Protein AF-A0AAV1XUM9-F1 (afdb_monomer)

Nearest PDB structures (foldseek):
  3b74-assembly1_A  TM=9.096E-01  e=2.725E-04  Saccharomyces cerevisiae
  4j7q-assembly3_A  TM=6.726E-01  e=1.205E-03  Saccharomyces cerevisiae S288C
  7zgc-assembly1_A  TM=6.159E-01  e=3.105E-03  Saccharomyces cerevisiae S288C
  3w67-assembly1_B  TM=7.337E-01  e=9.156E-03  Mus musculus
  1oiz-assembly2_B  TM=6.280E-01  e=2.523E-02  Homo sapiens

Radius of gyration: 22.57 Å; Cα contacts (8 Å, |Δi|>4): 58; chains: 1; bounding box: 54×34×54 Å

Solvent-accessible surface area (backbone atoms only — not comparable to full-atom values): 6203 Å² total; per-residue (Å²): 123,67,68,68,54,55,50,53,49,52,50,51,54,50,55,55,64,65,68,68,49,74,63,75,84,56,74,74,81,75,76,69,43,81,44,66,79,72,50,76,68,50,59,58,54,44,62,70,49,51,81,78,52,55,71,79,56,55,74,29,56,43,79,41,54,78,91,48,38,46,64,61,45,54,75,78,39,60,55,83,76,28,43,46,96,58,72,26,79,29,75,85,74,77,87,79,81,129

Sequence (98 aa):
MEDKEKDKEKERKKKQREKCREEDYYPKRLGKLLVVHAPYMFMKVWKLIYPVLDDKTKKKIIFIENKKLKSTMMEDIDENQLPEIYGGPLPLVPILHI

Organism: Lupinus luteus (NCBI:txid3873)

Structure (mmCIF, N/CA/C/O backbone):
data_AF-A0AAV1XUM9-F1
#
_entry.id   AF-A0AAV1XUM9-F1
#
loop_
_atom_site.group_PDB
_atom_site.id
_atom_site.type_symbol
_atom_site.label_atom_id
_atom_site.label_alt_id
_atom_site.label_comp_id
_atom_site.label_asym_id
_atom_site.label_entity_id
_atom_site.label_seq_id
_atom_site.pdbx_PDB_ins_code
_atom_site.Cartn_x
_atom_site.Cartn_y
_atom_site.Cartn_z
_atom_site.occupancy
_atom_site.B_iso_or_equiv
_atom_site.auth_seq_id
_atom_site.auth_comp_id
_atom_site.auth_asym_id
_atom_site.auth_atom_id
_atom_site.pdbx_PDB_model_num
ATOM 1 N N . MET A 1 1 ? 35.292 -25.044 -39.982 1.00 52.81 1 MET A N 1
ATOM 2 C CA . MET A 1 1 ? 33.975 -24.509 -40.415 1.00 52.81 1 MET A CA 1
ATOM 3 C C . MET A 1 1 ? 32.896 -24.777 -39.358 1.00 52.81 1 MET A C 1
ATOM 5 O O . MET A 1 1 ? 31.982 -23.974 -39.240 1.00 52.81 1 MET A O 1
ATOM 9 N N . GLU A 1 2 ? 33.072 -25.813 -38.529 1.00 58.56 2 GLU A N 1
ATOM 10 C CA . GLU A 1 2 ? 32.176 -26.223 -37.431 1.00 58.56 2 GLU A CA 1
ATOM 11 C C . GLU A 1 2 ? 32.148 -25.268 -36.217 1.00 58.56 2 GLU A C 1
ATOM 13 O O . GLU A 1 2 ? 31.134 -25.168 -35.528 1.00 58.56 2 GLU A O 1
ATOM 18 N N . ASP A 1 3 ? 33.213 -24.497 -35.974 1.00 57.06 3 ASP A N 1
ATOM 19 C CA . ASP A 1 3 ? 33.281 -23.606 -34.801 1.00 57.06 3 ASP A CA 1
ATOM 20 C C . ASP A 1 3 ? 32.320 -22.410 -34.883 1.00 57.06 3 ASP A C 1
ATOM 22 O O . ASP A 1 3 ? 31.766 -21.976 -33.874 1.00 57.06 3 ASP A O 1
ATOM 26 N N . LYS A 1 4 ? 32.035 -21.918 -36.098 1.00 59.00 4 LYS A N 1
ATOM 27 C CA . LYS A 1 4 ? 31.096 -20.799 -36.310 1.00 59.00 4 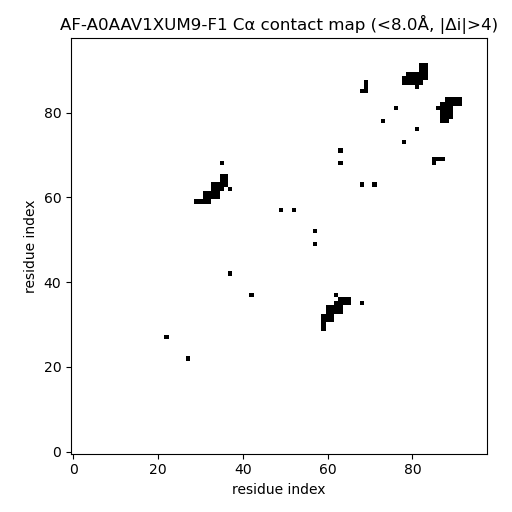LYS A CA 1
ATOM 28 C C . LYS A 1 4 ? 29.635 -21.194 -36.074 1.00 59.00 4 LYS A C 1
ATOM 30 O O . LYS A 1 4 ? 28.796 -20.328 -35.827 1.00 59.00 4 LYS A O 1
ATOM 35 N N . GLU A 1 5 ? 29.322 -22.481 -36.169 1.00 69.38 5 GLU A N 1
ATOM 36 C CA . GLU A 1 5 ? 27.963 -22.995 -36.005 1.00 69.38 5 GLU A CA 1
ATOM 37 C C . GLU A 1 5 ? 27.624 -23.215 -34.524 1.00 69.38 5 GLU A C 1
ATOM 39 O O . GLU A 1 5 ? 26.543 -22.829 -34.072 1.00 69.38 5 GLU A O 1
ATOM 44 N N . LYS A 1 6 ? 28.598 -23.686 -33.729 1.00 60.81 6 LYS A N 1
ATOM 45 C CA . LYS A 1 6 ? 28.458 -23.824 -32.268 1.00 60.81 6 LYS A CA 1
ATOM 46 C C . LYS A 1 6 ? 28.286 -22.485 -31.547 1.00 60.81 6 LYS A C 1
ATOM 48 O O . LYS A 1 6 ? 27.515 -22.417 -30.586 1.00 60.81 6 LYS A O 1
ATOM 53 N N . ASP A 1 7 ? 28.941 -21.423 -32.015 1.00 65.81 7 ASP A N 1
ATOM 54 C CA . ASP A 1 7 ? 28.772 -20.081 -31.441 1.00 65.81 7 ASP A CA 1
ATOM 55 C C . ASP A 1 7 ? 27.391 -19.489 -31.741 1.00 65.81 7 ASP A C 1
ATOM 57 O O . ASP A 1 7 ? 26.739 -18.963 -30.835 1.00 65.81 7 ASP A O 1
ATOM 61 N N . LYS A 1 8 ? 26.869 -19.678 -32.961 1.00 69.06 8 LYS A N 1
ATOM 62 C CA . LYS A 1 8 ? 25.493 -19.278 -33.300 1.00 69.06 8 LYS A CA 1
ATOM 63 C C . LYS A 1 8 ? 24.449 -20.031 -32.480 1.00 69.06 8 LYS A C 1
ATOM 65 O O . LYS A 1 8 ? 23.418 -19.457 -32.124 1.00 69.06 8 LYS A O 1
ATOM 70 N N . GLU A 1 9 ? 24.686 -21.302 -32.162 1.00 73.88 9 GLU A N 1
ATOM 71 C CA . GLU A 1 9 ? 23.765 -22.081 -31.334 1.00 73.88 9 GLU A CA 1
ATOM 72 C C . GLU A 1 9 ? 23.833 -21.697 -29.847 1.00 73.88 9 GLU A C 1
ATOM 74 O O . GLU A 1 9 ? 22.791 -21.599 -29.191 1.00 73.88 9 GLU A O 1
ATOM 79 N N . LYS A 1 10 ? 25.025 -21.396 -29.312 1.00 64.62 10 LYS A N 1
ATOM 80 C CA . LYS A 1 10 ? 25.176 -20.821 -27.963 1.00 64.62 10 LYS A CA 1
ATOM 81 C C . LYS A 1 10 ? 24.486 -19.465 -27.847 1.00 64.62 10 LYS A C 1
ATOM 83 O O . LYS A 1 10 ? 23.806 -19.215 -26.850 1.00 64.62 10 LYS A O 1
ATOM 88 N N . GLU A 1 11 ? 24.608 -18.621 -28.866 1.00 65.44 11 GLU A N 1
ATOM 89 C CA . GLU A 1 11 ? 23.952 -17.316 -28.909 1.00 65.44 11 GLU A CA 1
ATOM 90 C C . GLU A 1 11 ? 22.426 -17.464 -28.992 1.00 65.44 11 GLU A C 1
ATOM 92 O O . GLU A 1 11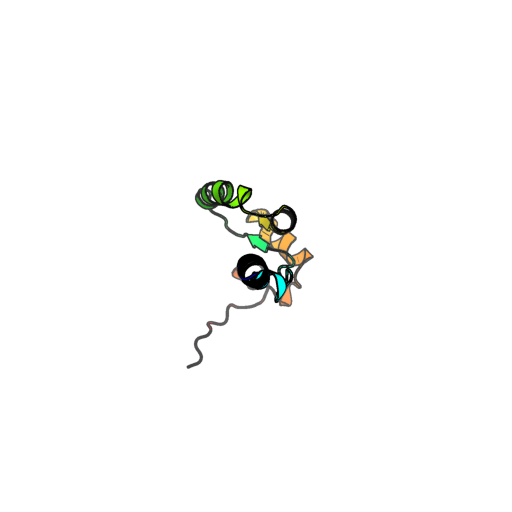 ? 21.705 -16.828 -28.225 1.00 65.44 11 GLU A O 1
ATOM 97 N N . ARG A 1 12 ? 21.917 -18.393 -29.815 1.00 64.50 12 ARG A N 1
ATOM 98 C CA . ARG A 1 12 ? 20.485 -18.738 -29.871 1.00 64.50 12 ARG A CA 1
ATOM 99 C C . ARG A 1 12 ? 19.957 -19.266 -28.537 1.00 64.50 12 ARG A C 1
ATOM 101 O O . ARG A 1 12 ? 18.904 -18.816 -28.096 1.00 64.50 12 ARG A O 1
ATOM 108 N N . LYS A 1 13 ? 20.692 -20.149 -27.853 1.00 64.19 13 LYS A N 1
ATOM 109 C CA . LYS A 1 13 ? 20.313 -20.675 -26.527 1.00 64.19 13 LYS A CA 1
ATOM 110 C C . LYS A 1 13 ? 20.353 -19.601 -25.436 1.00 64.19 13 LYS A C 1
ATOM 112 O O . LYS A 1 13 ? 19.489 -19.611 -24.562 1.00 64.19 13 LYS A O 1
ATOM 117 N N . LYS A 1 14 ? 21.291 -18.649 -25.495 1.00 62.78 14 LYS A N 1
ATOM 118 C CA . LYS A 1 14 ? 21.337 -17.493 -24.582 1.00 62.78 14 LYS A CA 1
ATOM 119 C C . LYS A 1 14 ? 20.161 -16.540 -24.828 1.00 62.78 14 LYS A C 1
ATOM 121 O O . LYS A 1 14 ? 19.468 -16.181 -23.883 1.00 62.78 14 LYS A O 1
ATOM 126 N N . LYS A 1 15 ? 19.862 -16.246 -26.097 1.00 58.91 15 LYS A N 1
ATOM 127 C CA . LYS A 1 15 ? 18.743 -15.387 -26.519 1.00 58.91 15 LYS A CA 1
ATOM 128 C C . LYS A 1 15 ? 17.376 -16.004 -26.197 1.00 58.91 15 LYS A C 1
ATOM 130 O O . LYS A 1 15 ? 16.453 -15.287 -25.836 1.00 58.91 15 LYS A O 1
ATOM 135 N N . GLN A 1 16 ? 17.248 -17.333 -26.267 1.00 59.19 16 GLN A N 1
ATOM 136 C CA . GLN A 1 16 ? 16.037 -18.060 -25.865 1.00 59.19 16 GLN A CA 1
ATOM 137 C C . GLN A 1 16 ? 15.851 -18.077 -24.336 1.00 59.19 16 GLN A C 1
ATOM 139 O O . GLN A 1 16 ? 14.725 -17.970 -23.862 1.00 59.19 16 GLN A O 1
ATOM 144 N N . ARG A 1 17 ? 16.945 -18.176 -23.564 1.00 53.91 17 ARG A N 1
ATOM 145 C CA . ARG A 1 17 ? 16.923 -18.127 -22.088 1.00 53.91 17 ARG A CA 1
ATOM 146 C C . ARG A 1 17 ? 16.649 -16.726 -21.538 1.00 53.91 17 ARG A C 1
ATOM 148 O O . ARG A 1 17 ? 16.050 -16.608 -20.479 1.00 53.91 17 ARG A O 1
ATOM 155 N N . GLU A 1 18 ? 17.038 -15.678 -22.262 1.00 54.75 18 GLU A N 1
ATOM 156 C CA . GLU A 1 18 ? 16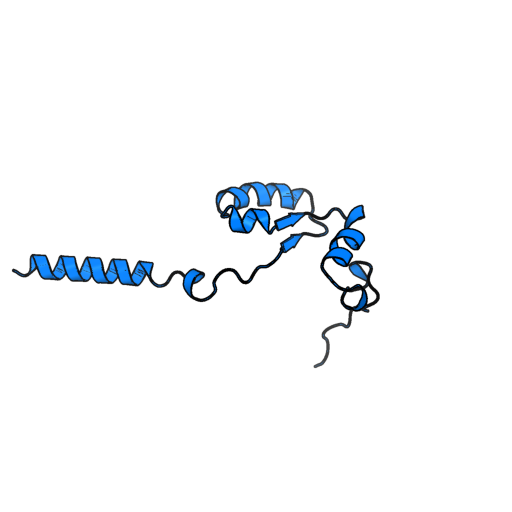.665 -14.293 -21.939 1.00 54.75 18 GLU A CA 1
ATOM 157 C C . GLU A 1 18 ? 15.199 -13.975 -22.285 1.00 54.75 18 GLU A C 1
ATOM 159 O O . GLU A 1 18 ? 14.597 -13.136 -21.623 1.00 54.75 18 GLU A O 1
ATOM 164 N N . LYS A 1 19 ? 14.606 -14.668 -23.269 1.00 52.91 19 LYS A N 1
ATOM 165 C CA . LYS A 1 19 ? 13.262 -14.388 -23.810 1.00 52.91 19 LYS A CA 1
ATOM 166 C C . LYS A 1 19 ? 12.086 -14.919 -22.969 1.00 52.91 19 LYS A C 1
ATOM 168 O O . LYS A 1 19 ? 10.950 -14.540 -23.226 1.00 52.91 19 LYS A O 1
ATOM 173 N N . CYS A 1 20 ? 12.329 -15.763 -21.967 1.00 46.38 20 CYS A N 1
ATOM 174 C CA . CYS A 1 20 ? 11.287 -16.246 -21.050 1.00 46.38 20 CYS A CA 1
ATOM 175 C C . CYS A 1 20 ? 11.512 -15.720 -19.628 1.00 46.38 20 CYS A C 1
ATOM 177 O O . CYS A 1 20 ? 11.573 -16.495 -18.677 1.00 46.38 20 CYS A O 1
ATOM 179 N N . ARG A 1 21 ? 11.662 -14.402 -19.466 1.00 52.28 21 ARG A N 1
ATOM 180 C CA . ARG A 1 21 ? 11.369 -13.783 -18.171 1.00 52.28 21 ARG A CA 1
ATOM 181 C C . ARG A 1 21 ? 9.859 -13.597 -18.123 1.00 52.28 21 ARG A C 1
ATOM 183 O O . ARG A 1 21 ? 9.295 -12.907 -18.962 1.00 52.28 21 ARG A O 1
ATOM 190 N N . GLU A 1 22 ? 9.209 -14.247 -17.167 1.00 51.94 22 GLU A N 1
ATOM 191 C CA . GLU A 1 22 ? 7.756 -14.190 -16.929 1.00 51.94 22 GLU A CA 1
ATOM 192 C C . GLU A 1 22 ? 7.206 -12.744 -16.871 1.00 51.94 22 GLU A C 1
ATOM 194 O O . GLU A 1 22 ? 6.035 -12.505 -17.163 1.00 51.94 22 GLU A O 1
ATOM 199 N N . GLU A 1 23 ? 8.085 -11.776 -16.596 1.00 50.00 23 GLU A N 1
ATOM 200 C CA . GLU A 1 23 ? 7.876 -10.324 -16.662 1.00 50.00 23 GLU A CA 1
ATOM 201 C C . GLU A 1 23 ? 7.313 -9.810 -18.009 1.00 50.00 23 GLU A C 1
ATOM 203 O O . GLU A 1 23 ? 6.568 -8.827 -18.009 1.00 50.00 23 GLU A O 1
ATOM 208 N N . ASP A 1 24 ? 7.623 -10.450 -19.147 1.00 51.78 24 ASP A N 1
ATOM 209 C CA . ASP A 1 24 ? 7.216 -9.964 -20.481 1.00 51.78 24 ASP A CA 1
ATOM 210 C C . ASP A 1 24 ? 5.771 -10.343 -20.857 1.00 51.78 24 ASP A C 1
ATOM 212 O O . ASP A 1 24 ? 5.127 -9.643 -21.639 1.00 51.78 24 ASP A O 1
ATOM 216 N N . TYR A 1 25 ? 5.228 -11.425 -20.287 1.00 54.81 25 TYR A N 1
ATOM 217 C CA . TYR A 1 25 ? 3.861 -11.882 -20.585 1.00 54.81 25 TYR A CA 1
ATOM 218 C C . TYR A 1 25 ? 2.794 -11.211 -19.707 1.00 54.81 25 TYR A C 1
ATOM 220 O O . TYR A 1 25 ? 1.614 -11.214 -20.060 1.00 54.81 25 TYR A O 1
ATOM 228 N N . TYR A 1 26 ? 3.193 -10.592 -18.592 1.00 52.94 26 TYR A N 1
ATOM 229 C CA . TYR A 1 26 ? 2.296 -9.883 -17.677 1.00 52.94 26 TYR A CA 1
ATOM 230 C C . TYR A 1 26 ? 2.882 -8.524 -17.283 1.00 52.94 26 TYR A C 1
ATOM 232 O O . TYR A 1 26 ? 3.298 -8.331 -16.137 1.00 52.94 26 TYR A O 1
ATOM 240 N N . PRO A 1 27 ? 2.891 -7.539 -18.199 1.00 51.09 27 PRO A N 1
ATOM 241 C CA . PRO A 1 27 ? 3.468 -6.240 -17.909 1.00 51.09 27 PRO A CA 1
ATOM 242 C C . PRO A 1 27 ? 2.627 -5.530 -16.836 1.00 51.09 27 PRO A C 1
ATOM 244 O O . PRO A 1 27 ? 1.573 -4.964 -17.104 1.00 51.09 27 PRO A O 1
ATOM 247 N N . LYS A 1 28 ? 3.115 -5.562 -15.591 1.00 62.41 28 LYS A N 1
ATOM 248 C CA . LYS A 1 28 ? 2.821 -4.609 -14.504 1.00 62.41 28 LYS A CA 1
ATOM 249 C C . LYS A 1 28 ? 1.330 -4.314 -14.260 1.00 62.41 28 LYS A C 1
ATOM 251 O O . LYS A 1 28 ? 0.937 -3.151 -14.213 1.00 62.41 28 LYS A O 1
ATOM 256 N N . ARG A 1 29 ? 0.533 -5.355 -13.975 1.00 65.50 29 ARG A N 1
ATOM 257 C CA . ARG A 1 29 ? -0.885 -5.237 -13.550 1.00 65.50 29 ARG A CA 1
ATOM 258 C C . ARG A 1 29 ? -1.104 -4.554 -12.196 1.00 65.50 29 ARG A C 1
ATOM 260 O O . ARG A 1 29 ? -2.218 -4.150 -11.888 1.00 65.50 29 ARG A O 1
ATOM 267 N N . LEU A 1 30 ? -0.070 -4.442 -11.367 1.00 73.75 30 LEU A N 1
ATOM 268 C CA . LEU A 1 30 ? -0.197 -3.828 -10.048 1.00 73.75 30 LEU A CA 1
ATOM 269 C C . LEU A 1 30 ? -0.397 -2.311 -10.203 1.00 73.75 30 LEU A C 1
ATOM 271 O O . LEU A 1 30 ? 0.528 -1.633 -10.644 1.00 73.75 30 LEU A O 1
ATOM 275 N N . GLY A 1 31 ? -1.577 -1.782 -9.877 1.00 77.06 31 GLY A N 1
ATOM 276 C CA . GLY A 1 31 ? -1.869 -0.341 -9.914 1.00 77.06 31 GLY A CA 1
ATOM 277 C C . GLY A 1 31 ? -1.273 0.392 -8.711 1.00 77.06 31 GLY A C 1
ATOM 278 O O . GLY A 1 31 ? -0.324 1.163 -8.854 1.00 77.06 31 GLY A O 1
ATOM 279 N N . LYS A 1 32 ? -1.781 0.073 -7.518 1.00 81.25 32 LYS A N 1
ATOM 280 C CA . LYS A 1 32 ? -1.293 0.521 -6.207 1.00 81.25 32 LYS A CA 1
ATOM 281 C C . LYS A 1 32 ? -1.280 -0.674 -5.250 1.00 81.25 32 LYS A C 1
ATOM 283 O O . LYS A 1 32 ? -2.131 -1.553 -5.359 1.00 81.25 32 LYS A O 1
ATOM 288 N N . LEU A 1 33 ? -0.319 -0.713 -4.333 1.00 85.62 33 LEU A N 1
ATOM 289 C CA . LEU A 1 33 ? -0.249 -1.686 -3.245 1.00 85.62 33 LEU A CA 1
ATOM 290 C C . LEU A 1 33 ? -0.384 -0.937 -1.923 1.00 85.62 33 LEU A C 1
ATOM 292 O O . LEU A 1 33 ? 0.535 -0.227 -1.520 1.00 85.62 33 LEU A O 1
ATOM 296 N N . LEU A 1 34 ? -1.522 -1.109 -1.257 1.00 86.44 34 LEU A N 1
ATOM 297 C CA . LEU A 1 34 ? -1.789 -0.514 0.046 1.00 86.44 34 LEU A CA 1
ATOM 298 C C . LEU A 1 34 ? -1.442 -1.533 1.131 1.00 86.44 34 LEU A C 1
ATOM 300 O O . LEU A 1 34 ? -2.076 -2.582 1.230 1.00 86.44 34 LEU A O 1
ATOM 304 N N . VAL A 1 35 ? -0.419 -1.242 1.932 1.00 86.69 35 VAL A N 1
ATOM 305 C CA . VAL A 1 35 ? -0.030 -2.085 3.066 1.00 86.69 35 VAL A CA 1
ATOM 306 C C . VAL A 1 35 ? -0.635 -1.491 4.331 1.00 86.69 35 VAL A C 1
ATOM 308 O O . VAL A 1 35 ? -0.271 -0.390 4.749 1.00 86.69 35 VAL A O 1
ATOM 311 N N . VAL A 1 36 ? -1.561 -2.235 4.927 1.00 86.00 36 VAL A N 1
ATOM 312 C CA . VAL A 1 36 ? -2.362 -1.835 6.090 1.00 86.00 36 VAL A CA 1
ATOM 313 C C . VAL A 1 36 ? -1.964 -2.671 7.301 1.00 86.00 36 VAL A C 1
ATOM 315 O O . VAL A 1 36 ? -1.571 -3.826 7.146 1.00 86.00 36 VAL A O 1
ATOM 318 N N . HIS A 1 37 ? -2.025 -2.096 8.505 1.00 82.25 37 HIS A N 1
ATOM 319 C CA . HIS A 1 37 ? -1.617 -2.770 9.746 1.00 82.25 37 HIS A CA 1
ATOM 320 C C . HIS A 1 37 ? -0.190 -3.358 9.722 1.00 82.25 37 HIS A C 1
ATOM 322 O O . HIS A 1 37 ? 0.064 -4.388 10.342 1.00 82.25 37 HIS A O 1
ATOM 328 N N . ALA A 1 38 ? 0.764 -2.719 9.035 1.00 81.81 38 ALA A N 1
ATOM 329 C CA . ALA A 1 38 ? 2.137 -3.220 8.968 1.00 81.81 38 ALA A CA 1
ATOM 330 C C . ALA A 1 38 ? 2.815 -3.175 10.359 1.00 81.81 38 ALA A C 1
ATOM 332 O O . ALA A 1 38 ? 3.067 -2.081 10.876 1.00 81.81 38 ALA A O 1
ATOM 333 N N . PRO A 1 39 ? 3.156 -4.321 10.982 1.00 82.62 39 PRO A N 1
ATOM 334 C CA . PRO A 1 39 ? 3.861 -4.325 12.260 1.00 82.62 39 PRO A CA 1
ATOM 335 C C . PRO A 1 39 ? 5.303 -3.830 12.086 1.00 82.62 39 PRO A C 1
ATOM 337 O O . PRO A 1 39 ? 5.891 -3.948 11.013 1.00 82.62 39 PRO A O 1
ATOM 340 N N . TYR A 1 40 ? 5.939 -3.349 13.157 1.00 81.56 40 TYR A N 1
ATOM 341 C CA . TYR A 1 40 ? 7.315 -2.824 13.094 1.00 81.56 40 TYR A CA 1
ATOM 342 C C . TYR A 1 40 ? 8.338 -3.830 12.527 1.00 81.56 40 TYR A C 1
ATOM 344 O O . TYR A 1 40 ? 9.309 -3.455 11.870 1.00 81.56 40 TYR A O 1
ATOM 352 N N . MET A 1 41 ? 8.106 -5.130 12.723 1.00 85.44 41 MET A N 1
ATOM 353 C CA . MET A 1 41 ? 8.933 -6.186 12.137 1.00 85.44 41 MET A CA 1
ATOM 354 C C . MET A 1 41 ? 8.868 -6.200 10.599 1.00 85.44 41 MET A C 1
ATOM 356 O O . MET A 1 41 ? 9.885 -6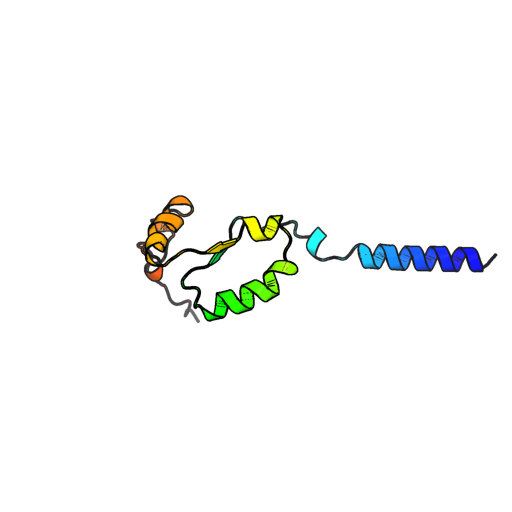.450 9.952 1.00 85.44 41 MET A O 1
ATOM 360 N N . PHE A 1 42 ? 7.722 -5.838 10.011 1.00 87.00 42 PHE A N 1
ATOM 361 C CA . PHE A 1 42 ? 7.550 -5.725 8.563 1.00 87.00 42 PHE A CA 1
ATOM 362 C C . PHE A 1 42 ? 8.496 -4.680 7.969 1.00 87.00 42 PHE A C 1
ATOM 364 O O . PHE A 1 42 ? 9.124 -4.938 6.952 1.00 87.00 42 PHE A O 1
ATOM 371 N N . MET A 1 43 ? 8.688 -3.535 8.634 1.00 86.12 43 MET A N 1
ATOM 372 C CA . MET A 1 43 ? 9.629 -2.498 8.185 1.00 86.12 43 MET A CA 1
ATOM 373 C C . MET A 1 43 ? 11.076 -3.000 8.099 1.00 86.12 43 MET A C 1
ATOM 375 O O . MET A 1 43 ? 11.827 -2.569 7.223 1.00 86.12 43 MET A O 1
ATOM 379 N N . LYS A 1 44 ? 11.484 -3.922 8.981 1.00 89.06 44 LYS A N 1
ATOM 380 C CA . LYS A 1 44 ? 12.828 -4.516 8.926 1.00 89.06 44 LYS A CA 1
ATOM 381 C C . LYS A 1 44 ? 12.987 -5.401 7.694 1.00 89.06 44 LYS A C 1
ATOM 383 O O . LYS A 1 44 ? 13.944 -5.224 6.948 1.00 89.06 44 LYS A O 1
ATOM 388 N N . VAL A 1 45 ? 12.025 -6.292 7.456 1.00 89.75 45 VAL A N 1
ATOM 389 C CA . VAL A 1 45 ? 11.992 -7.158 6.265 1.00 89.75 45 VAL A CA 1
ATOM 390 C C . VAL A 1 45 ? 11.894 -6.317 4.989 1.00 89.75 45 VAL A C 1
ATOM 392 O O . VAL A 1 45 ? 12.602 -6.563 4.018 1.00 89.75 45 VAL A O 1
ATOM 395 N N . TRP A 1 46 ? 11.098 -5.250 5.020 1.00 87.50 46 TRP A N 1
ATOM 396 C CA . TRP A 1 46 ? 10.936 -4.325 3.908 1.00 87.50 46 TRP A CA 1
ATOM 397 C C . TRP A 1 46 ? 12.257 -3.702 3.462 1.00 87.50 46 TRP A C 1
ATOM 399 O O . TRP A 1 46 ? 12.529 -3.642 2.268 1.00 87.50 46 TRP A O 1
ATOM 409 N N . LYS A 1 47 ? 13.122 -3.305 4.403 1.00 86.19 47 LYS A N 1
ATOM 410 C CA . LYS A 1 47 ? 14.450 -2.752 4.089 1.00 86.19 47 LYS A CA 1
ATOM 411 C C . LYS A 1 47 ? 15.366 -3.745 3.369 1.00 86.19 47 LYS A C 1
ATOM 413 O O . LYS A 1 47 ? 16.192 -3.312 2.574 1.00 86.19 47 LYS A O 1
ATOM 418 N N . LEU A 1 48 ? 15.211 -5.045 3.623 1.00 90.00 48 LEU A N 1
ATOM 419 C CA . LEU A 1 48 ? 15.961 -6.101 2.930 1.00 90.00 48 LEU A CA 1
ATOM 420 C C . LEU A 1 48 ? 15.440 -6.334 1.506 1.00 90.00 48 LEU A C 1
ATOM 422 O O . LEU A 1 48 ? 16.226 -6.604 0.605 1.00 90.00 48 LEU A O 1
ATOM 426 N N . ILE A 1 49 ? 14.128 -6.196 1.294 1.00 86.12 49 ILE A N 1
ATOM 427 C CA . ILE A 1 49 ? 13.477 -6.395 -0.013 1.00 86.12 49 ILE A CA 1
ATOM 428 C C . ILE A 1 49 ? 13.607 -5.147 -0.903 1.00 86.12 49 ILE A C 1
ATOM 430 O O . ILE A 1 49 ? 13.729 -5.252 -2.121 1.00 86.12 49 ILE A O 1
ATOM 434 N N . TYR A 1 50 ? 13.633 -3.955 -0.303 1.00 85.81 50 TYR A N 1
ATOM 435 C CA . TYR A 1 50 ? 13.724 -2.667 -0.990 1.00 85.81 50 TYR A CA 1
ATOM 436 C C . T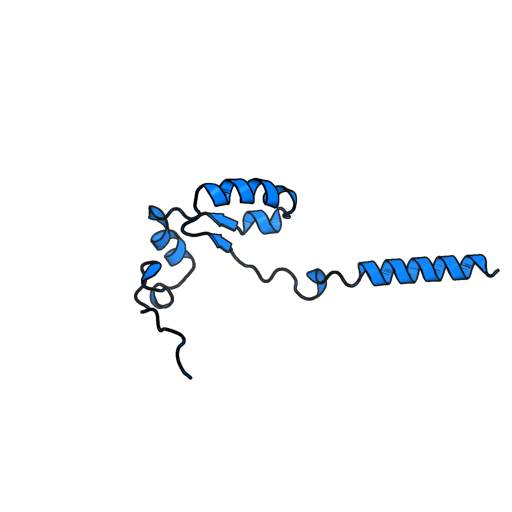YR A 1 50 ? 14.805 -2.570 -2.088 1.00 85.81 50 TYR A C 1
ATOM 438 O O . TYR A 1 50 ? 14.477 -2.067 -3.162 1.00 85.81 50 TYR A O 1
ATOM 446 N N . PRO A 1 51 ? 16.062 -3.028 -1.897 1.00 86.75 51 PRO A N 1
ATOM 447 C CA . PRO A 1 51 ? 17.091 -2.955 -2.941 1.00 86.75 51 PRO A CA 1
ATOM 448 C C . PRO A 1 51 ? 16.824 -3.860 -4.151 1.00 86.75 51 PRO A C 1
ATOM 450 O O . PRO A 1 51 ? 17.350 -3.589 -5.225 1.00 86.75 51 PRO A O 1
ATOM 453 N N . VAL A 1 52 ? 16.011 -4.907 -3.998 1.00 86.12 52 VAL A N 1
ATOM 454 C CA . VAL A 1 52 ? 15.665 -5.844 -5.081 1.00 86.12 52 VAL A CA 1
ATOM 455 C C . VAL A 1 52 ? 14.534 -5.291 -5.959 1.00 86.12 52 VAL A C 1
ATOM 457 O O . VAL A 1 52 ? 14.376 -5.696 -7.106 1.00 86.12 52 VAL A O 1
ATOM 460 N N . LEU A 1 53 ? 13.744 -4.347 -5.439 1.00 83.38 53 LEU A N 1
ATOM 461 C CA . LEU A 1 53 ? 12.602 -3.770 -6.143 1.00 83.38 53 LEU A CA 1
ATOM 462 C C . LEU A 1 53 ? 13.014 -2.619 -7.071 1.00 83.38 53 LEU A C 1
ATOM 464 O O . LEU A 1 53 ? 13.726 -1.694 -6.674 1.00 83.38 53 LEU A O 1
ATOM 468 N N . ASP A 1 54 ? 12.456 -2.619 -8.279 1.00 83.81 54 ASP A N 1
ATOM 469 C CA . ASP A 1 54 ? 12.519 -1.481 -9.197 1.00 83.81 54 ASP A CA 1
ATOM 470 C C . ASP A 1 54 ? 11.799 -0.247 -8.631 1.00 83.81 54 ASP A C 1
ATOM 472 O O . ASP A 1 54 ? 10.754 -0.343 -7.976 1.00 83.81 54 ASP A O 1
ATOM 476 N N . ASP A 1 55 ? 12.271 0.946 -8.997 1.00 83.50 55 ASP A N 1
ATOM 477 C CA . ASP A 1 55 ? 11.674 2.218 -8.564 1.00 83.50 55 ASP A CA 1
ATOM 478 C C . ASP A 1 55 ? 10.220 2.393 -9.014 1.00 83.50 55 ASP A C 1
ATOM 480 O O . ASP A 1 55 ? 9.414 3.027 -8.330 1.00 83.50 55 ASP A O 1
ATOM 484 N N . LYS A 1 56 ? 9.848 1.771 -10.138 1.00 80.12 56 LYS A N 1
ATOM 485 C CA . LYS A 1 56 ? 8.457 1.721 -10.612 1.00 80.12 56 LYS A CA 1
ATOM 486 C C . LYS A 1 56 ? 7.552 0.944 -9.658 1.00 80.12 56 LYS A C 1
ATOM 488 O O . LYS A 1 56 ? 6.382 1.289 -9.538 1.00 80.12 56 LYS A O 1
ATOM 493 N N . THR A 1 57 ? 8.073 -0.094 -9.010 1.00 82.56 57 THR A N 1
ATOM 494 C CA . THR A 1 57 ? 7.324 -0.903 -8.046 1.00 82.56 57 THR A CA 1
ATOM 495 C C . THR A 1 57 ? 7.283 -0.188 -6.704 1.00 82.56 57 THR A C 1
ATOM 497 O O . THR A 1 57 ? 6.198 -0.020 -6.157 1.00 82.56 57 THR A O 1
ATOM 500 N N . LYS A 1 58 ? 8.418 0.355 -6.235 1.00 85.31 58 LYS A N 1
ATOM 501 C CA . LYS A 1 58 ? 8.504 1.136 -4.984 1.00 85.31 58 LYS A CA 1
ATOM 502 C C . LYS A 1 58 ? 7.478 2.268 -4.918 1.00 85.31 58 LYS A C 1
ATOM 504 O O . LYS A 1 58 ? 6.807 2.412 -3.906 1.00 85.31 58 LYS A O 1
ATOM 509 N N . LYS A 1 59 ? 7.303 3.023 -6.010 1.00 85.31 59 LYS A N 1
ATOM 510 C CA . LYS A 1 59 ? 6.324 4.127 -6.091 1.00 85.31 59 LYS A CA 1
ATOM 511 C C . LYS A 1 59 ? 4.865 3.686 -5.943 1.00 85.31 59 LYS A C 1
ATOM 513 O O . LYS A 1 59 ? 4.021 4.514 -5.627 1.00 85.31 59 LYS A O 1
ATOM 518 N N . LYS A 1 60 ? 4.559 2.412 -6.196 1.00 84.88 60 LYS A N 1
ATOM 519 C CA . LYS A 1 60 ? 3.201 1.864 -6.080 1.00 84.88 60 LYS A CA 1
ATOM 520 C C . LYS A 1 60 ? 2.876 1.410 -4.663 1.00 84.88 60 LYS A C 1
ATOM 522 O O . LYS A 1 60 ? 1.708 1.189 -4.371 1.00 84.88 60 LYS A O 1
ATOM 527 N N . ILE A 1 61 ? 3.886 1.232 -3.814 1.00 87.69 61 ILE A N 1
ATOM 528 C CA . ILE A 1 61 ? 3.729 0.678 -2.473 1.00 87.69 61 ILE A CA 1
ATOM 529 C C . ILE A 1 61 ? 3.517 1.824 -1.492 1.00 87.69 61 ILE A C 1
ATOM 531 O O . ILE A 1 61 ? 4.399 2.658 -1.294 1.00 87.69 61 ILE A O 1
ATOM 535 N N . ILE A 1 62 ? 2.339 1.851 -0.881 1.00 86.19 62 ILE A N 1
ATOM 536 C CA . ILE A 1 62 ? 1.911 2.882 0.055 1.00 86.19 62 ILE A CA 1
ATOM 537 C C . ILE A 1 62 ? 1.654 2.211 1.399 1.00 86.19 62 ILE A C 1
ATO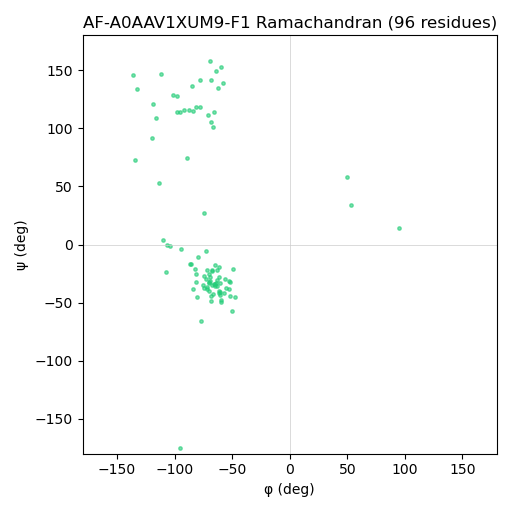M 539 O O . ILE A 1 62 ? 0.835 1.301 1.520 1.00 86.19 62 ILE A O 1
ATOM 543 N N . PHE A 1 63 ? 2.373 2.669 2.415 1.00 87.00 63 PHE A N 1
ATOM 544 C CA . PHE A 1 63 ? 2.160 2.255 3.794 1.00 87.00 63 PHE A CA 1
ATOM 545 C C . PHE A 1 63 ? 1.114 3.161 4.416 1.00 87.00 63 PHE A C 1
ATOM 547 O O . PHE A 1 63 ? 1.351 4.364 4.545 1.00 87.00 63 PHE A O 1
ATOM 554 N N . ILE A 1 64 ? -0.029 2.592 4.794 1.00 84.00 64 ILE A N 1
ATOM 555 C CA . ILE A 1 64 ? -1.094 3.362 5.424 1.00 84.00 64 ILE A CA 1
ATOM 556 C C . ILE A 1 64 ? -1.076 3.122 6.930 1.00 84.00 64 ILE A C 1
ATOM 558 O O . ILE A 1 64 ? -1.075 1.989 7.412 1.00 84.00 64 ILE A O 1
ATOM 562 N N . GLU A 1 65 ? -1.072 4.219 7.681 1.00 80.31 65 GLU A N 1
ATOM 563 C CA . GLU A 1 65 ? -1.219 4.194 9.129 1.00 80.31 65 GLU A CA 1
ATOM 564 C C . GLU A 1 65 ? -2.690 3.985 9.511 1.00 80.31 65 GLU A C 1
ATOM 566 O O . GLU A 1 65 ? -3.580 4.583 8.907 1.00 80.31 65 GLU A O 1
ATOM 571 N N . ASN A 1 66 ? -2.958 3.196 10.557 1.00 76.56 66 ASN A N 1
ATOM 572 C CA . ASN A 1 66 ? -4.322 2.823 10.964 1.00 76.56 66 ASN A CA 1
ATOM 573 C C . ASN A 1 66 ? -5.261 4.029 11.148 1.00 76.56 66 ASN A C 1
ATOM 575 O O . ASN A 1 66 ? -6.445 3.938 10.850 1.00 76.56 66 ASN A O 1
ATOM 579 N N . LYS A 1 67 ? -4.734 5.181 11.587 1.00 77.12 67 LYS A N 1
ATOM 580 C CA . LYS A 1 67 ? -5.516 6.415 11.776 1.00 77.12 67 LYS A CA 1
ATOM 581 C C . LYS A 1 67 ? -6.001 7.046 10.467 1.00 77.12 67 LYS A C 1
ATOM 583 O O . LYS A 1 67 ? -7.009 7.741 10.471 1.00 77.12 67 LYS A O 1
ATOM 588 N N . LYS A 1 68 ? -5.273 6.839 9.368 1.00 79.12 68 LYS A N 1
ATOM 589 C CA . LYS A 1 68 ? -5.573 7.396 8.037 1.00 79.12 68 LYS A CA 1
ATOM 590 C C . LYS A 1 68 ? -6.103 6.347 7.060 1.00 79.12 68 LYS A C 1
ATOM 592 O O . LYS A 1 68 ? -6.447 6.694 5.938 1.00 79.12 68 LYS A O 1
ATOM 597 N N . LEU A 1 69 ? -6.214 5.095 7.506 1.00 81.88 69 LEU A N 1
ATOM 598 C CA . LEU A 1 69 ? -6.644 3.946 6.716 1.00 81.88 69 LEU A CA 1
ATOM 599 C C . LEU A 1 69 ? -7.936 4.203 5.948 1.00 81.88 69 LEU A C 1
ATOM 601 O O . LEU A 1 69 ? -7.936 4.144 4.721 1.00 81.88 69 LEU A O 1
ATOM 605 N N . LYS A 1 70 ? -8.998 4.566 6.673 1.00 79.06 70 LYS A N 1
ATOM 606 C CA . LYS A 1 70 ? -10.306 4.837 6.079 1.00 79.06 70 LYS A CA 1
ATOM 607 C C . LYS A 1 70 ? -10.237 5.973 5.049 1.00 79.06 70 LYS A C 1
ATOM 609 O O . LYS A 1 70 ? -10.698 5.799 3.932 1.00 79.06 70 LYS A O 1
ATOM 614 N N . SER A 1 71 ? -9.596 7.095 5.391 1.00 82.25 71 SER A N 1
ATOM 615 C CA . SER A 1 71 ? -9.481 8.258 4.496 1.00 82.25 71 SER A CA 1
ATOM 616 C C . SER A 1 71 ? -8.766 7.915 3.189 1.00 82.25 71 SER A C 1
ATOM 618 O O . SER A 1 71 ? -9.274 8.221 2.120 1.00 82.25 71 SER A O 1
ATOM 620 N N . THR A 1 72 ? -7.609 7.253 3.266 1.00 82.69 72 THR A N 1
ATOM 621 C CA . THR A 1 72 ? -6.818 6.910 2.076 1.00 82.69 72 THR A CA 1
ATOM 622 C C . THR A 1 72 ? -7.496 5.837 1.225 1.00 82.69 72 THR A C 1
ATOM 624 O O . THR A 1 72 ? -7.368 5.852 0.007 1.00 82.69 72 THR A O 1
ATOM 627 N N . MET A 1 73 ? -8.237 4.909 1.837 1.00 80.44 73 MET A N 1
ATOM 628 C CA . MET A 1 73 ? -8.989 3.903 1.086 1.00 80.44 73 MET A CA 1
ATOM 629 C C . MET A 1 73 ? -10.201 4.490 0.361 1.00 80.44 73 MET A C 1
ATOM 631 O O . MET A 1 73 ? -10.441 4.105 -0.776 1.00 80.44 73 MET A O 1
ATOM 635 N N . MET A 1 74 ? -10.914 5.440 0.971 1.00 81.06 74 MET A N 1
ATOM 636 C CA . MET A 1 74 ? -12.071 6.107 0.355 1.00 81.06 74 MET A CA 1
ATOM 637 C C . MET A 1 74 ? -11.702 7.001 -0.838 1.00 81.06 74 MET A C 1
ATOM 639 O O . MET A 1 74 ? -12.553 7.282 -1.675 1.00 81.06 74 MET A O 1
ATOM 643 N N . GLU A 1 75 ? -10.450 7.462 -0.929 1.00 81.69 75 GLU A N 1
ATOM 644 C CA . GLU A 1 75 ? -9.958 8.222 -2.089 1.00 81.69 75 GLU A CA 1
ATOM 645 C C . GLU A 1 75 ? -9.826 7.349 -3.347 1.00 81.69 75 GLU A C 1
ATOM 647 O O . GLU A 1 75 ? -10.011 7.837 -4.461 1.00 81.69 75 GLU A O 1
ATOM 652 N N . ASP A 1 76 ? -9.489 6.068 -3.171 1.00 79.44 76 ASP A N 1
ATOM 653 C CA . ASP A 1 76 ? -9.172 5.142 -4.264 1.00 79.44 76 ASP A CA 1
ATOM 654 C C . ASP A 1 76 ? -10.277 4.096 -4.519 1.00 79.44 76 ASP A C 1
ATOM 656 O O . ASP A 1 76 ? -10.345 3.528 -5.611 1.00 79.44 76 ASP A O 1
ATOM 660 N N . ILE A 1 77 ? -11.116 3.805 -3.520 1.00 81.25 77 ILE A N 1
ATOM 661 C CA . ILE A 1 77 ? -12.130 2.744 -3.530 1.00 81.25 77 ILE A CA 1
ATOM 662 C C . ILE A 1 77 ? -13.453 3.327 -3.026 1.00 81.25 77 ILE A C 1
ATOM 66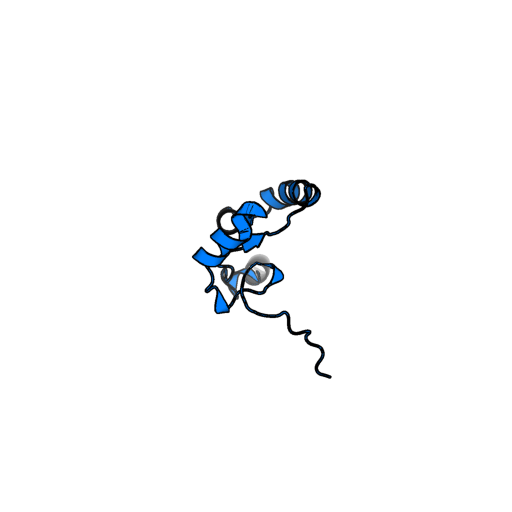4 O O . ILE A 1 77 ? -13.488 3.999 -1.998 1.00 81.25 77 ILE A O 1
ATOM 668 N N . ASP A 1 78 ? -14.548 3.037 -3.733 1.00 82.88 78 ASP A N 1
ATOM 669 C CA . ASP A 1 78 ? -15.893 3.436 -3.307 1.00 82.88 78 ASP A CA 1
ATOM 670 C C . ASP A 1 78 ? -16.224 2.860 -1.922 1.00 82.88 78 ASP A C 1
ATOM 672 O O . ASP A 1 78 ? -15.933 1.692 -1.641 1.00 82.88 78 ASP A O 1
ATOM 676 N N . GLU A 1 79 ? -16.860 3.658 -1.059 1.00 80.12 79 GLU A N 1
ATOM 677 C CA . GLU A 1 79 ? -17.193 3.240 0.307 1.00 80.12 79 GLU A CA 1
ATOM 678 C C . GLU A 1 79 ? -18.010 1.942 0.307 1.00 80.12 79 GLU A C 1
ATOM 680 O O . GLU A 1 79 ? -17.721 1.054 1.103 1.00 80.12 79 GLU A O 1
ATOM 685 N N . ASN A 1 80 ? -18.925 1.753 -0.650 1.00 81.50 80 ASN A N 1
ATOM 686 C CA . ASN A 1 80 ? -19.774 0.559 -0.746 1.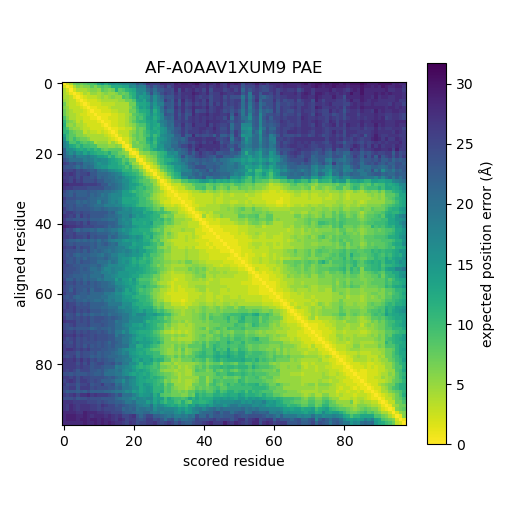00 81.50 80 ASN A CA 1
ATOM 687 C C . ASN A 1 80 ? -19.034 -0.704 -1.205 1.00 81.50 80 ASN A C 1
ATOM 689 O O . ASN A 1 80 ? -19.634 -1.775 -1.278 1.00 81.50 80 ASN A O 1
ATOM 693 N N . GLN A 1 81 ? -17.759 -0.593 -1.574 1.00 83.00 81 GLN A N 1
ATOM 694 C CA . GLN A 1 81 ? -16.893 -1.719 -1.928 1.00 83.00 81 GLN A CA 1
ATOM 695 C C . GLN A 1 81 ? -15.908 -2.063 -0.808 1.00 83.00 81 GLN A C 1
ATOM 697 O O . GLN A 1 81 ? -15.134 -3.014 -0.935 1.00 83.00 81 GLN A O 1
ATOM 702 N N . LEU A 1 82 ? -15.937 -1.317 0.299 1.00 84.69 82 LEU A N 1
ATOM 703 C CA . LEU A 1 82 ? -14.991 -1.481 1.385 1.00 84.69 82 LEU A CA 1
ATOM 704 C C . LEU A 1 82 ? -15.583 -2.351 2.513 1.00 84.69 82 LEU A C 1
ATOM 706 O O . LEU A 1 82 ? -16.667 -2.056 3.022 1.00 84.69 82 LEU A O 1
ATOM 710 N N . PRO A 1 83 ? -14.878 -3.412 2.940 1.00 84.88 83 PRO A N 1
ATOM 711 C CA . PRO A 1 83 ? -15.259 -4.201 4.107 1.00 84.88 83 PRO A CA 1
ATOM 712 C C . PRO A 1 83 ? -15.328 -3.395 5.412 1.00 84.88 83 PRO A C 1
ATOM 714 O O . PRO A 1 83 ? -14.550 -2.456 5.617 1.00 84.88 83 PRO A O 1
ATOM 717 N N . GLU A 1 84 ? -16.169 -3.841 6.348 1.00 84.44 84 GLU A N 1
ATOM 718 C CA . GLU A 1 84 ? -16.300 -3.279 7.706 1.00 84.44 84 GLU A CA 1
ATOM 719 C C . GLU A 1 84 ? -14.963 -3.177 8.449 1.00 84.44 84 GLU A C 1
ATOM 721 O O . GLU A 1 84 ? -14.683 -2.170 9.097 1.00 84.44 84 GLU A O 1
ATOM 726 N N . ILE A 1 85 ? -14.078 -4.167 8.289 1.00 81.31 85 ILE A N 1
ATOM 727 C CA . ILE A 1 85 ? -12.740 -4.176 8.911 1.00 81.31 85 ILE A CA 1
ATOM 728 C C . ILE A 1 85 ? -11.841 -3.011 8.480 1.00 81.31 85 ILE A C 1
ATOM 730 O O . ILE A 1 85 ? -10.869 -2.698 9.166 1.00 81.31 85 ILE A O 1
ATOM 734 N N . TYR A 1 86 ? -12.159 -2.365 7.359 1.00 80.25 86 TYR A N 1
ATOM 735 C CA . TYR A 1 86 ? -11.441 -1.205 6.837 1.00 80.25 86 TYR A CA 1
ATOM 736 C C . TYR A 1 86 ? -12.258 0.093 6.948 1.00 80.25 86 TYR A C 1
ATOM 738 O O . TYR A 1 86 ? -11.791 1.155 6.537 1.00 80.25 86 TYR A O 1
ATOM 746 N N . GLY A 1 87 ? -13.445 0.027 7.562 1.00 78.62 87 GLY A N 1
ATOM 747 C CA . GLY A 1 87 ? -14.309 1.172 7.839 1.00 78.62 87 GLY A CA 1
ATOM 748 C C . GLY A 1 87 ? -15.402 1.440 6.803 1.00 78.62 87 GLY A C 1
ATOM 749 O O . GLY A 1 87 ? -15.962 2.540 6.836 1.00 78.62 87 GLY A O 1
ATOM 750 N N . GLY A 1 88 ? -15.690 0.490 5.906 1.00 84.75 88 GLY A N 1
ATOM 751 C CA . GLY A 1 88 ? -16.842 0.548 4.998 1.00 84.75 88 GLY A CA 1
ATOM 752 C C . GLY A 1 88 ? -18.072 -0.211 5.509 1.00 84.75 88 GLY A C 1
ATOM 753 O O . GLY A 1 88 ? -18.057 -0.708 6.632 1.00 84.75 88 GLY A O 1
ATOM 754 N N . PRO A 1 89 ? -19.145 -0.296 4.707 1.00 85.62 89 PRO A N 1
ATOM 755 C CA . PRO A 1 89 ? -20.414 -0.896 5.088 1.00 85.62 89 PRO A CA 1
ATOM 756 C C . PRO A 1 89 ? -20.538 -2.370 4.672 1.00 85.62 89 PRO A C 1
ATOM 758 O O . PRO A 1 89 ? -21.567 -2.976 4.959 1.00 85.62 89 PRO A O 1
ATOM 761 N N . LEU A 1 90 ? -19.560 -2.949 3.954 1.00 83.94 90 LEU A N 1
ATOM 762 C CA . LEU A 1 90 ? -19.677 -4.334 3.495 1.00 83.94 90 LEU A CA 1
ATOM 763 C C . LEU A 1 90 ? -19.393 -5.322 4.633 1.00 83.94 90 LEU A C 1
ATOM 765 O O . LEU A 1 90 ? -18.254 -5.378 5.117 1.00 83.94 90 LEU A O 1
ATOM 769 N N . PRO A 1 91 ? -20.370 -6.166 5.008 1.00 82.94 91 PRO A N 1
ATOM 770 C CA . PRO A 1 91 ? -20.135 -7.212 5.985 1.00 82.94 91 PRO A CA 1
ATOM 771 C C . PRO A 1 91 ? -19.195 -8.266 5.395 1.00 82.94 91 PRO A C 1
ATOM 773 O O . PRO A 1 91 ? -19.282 -8.630 4.218 1.00 82.94 91 PRO A O 1
ATOM 776 N N . LEU A 1 92 ? -18.287 -8.782 6.224 1.00 79.56 92 LEU A N 1
ATOM 777 C CA . LEU A 1 92 ? -17.436 -9.901 5.833 1.00 79.56 92 LEU A CA 1
ATOM 778 C C . LEU A 1 92 ? -18.292 -11.158 5.696 1.00 79.56 92 LEU A C 1
ATOM 780 O O . LEU A 1 92 ? -18.699 -11.756 6.691 1.00 79.56 92 LEU A O 1
ATOM 784 N N . VAL A 1 93 ? -18.546 -11.571 4.458 1.00 79.25 93 VAL A N 1
ATOM 785 C CA . VAL A 1 93 ? -19.220 -12.838 4.185 1.00 79.25 93 VAL A CA 1
ATOM 786 C C . VAL A 1 93 ? -18.161 -13.946 4.203 1.00 79.25 93 VAL A C 1
ATOM 788 O O . VAL A 1 93 ? -17.247 -13.918 3.371 1.00 79.25 93 VAL A O 1
ATOM 791 N N . PRO A 1 94 ? -18.207 -14.905 5.145 1.00 76.56 94 PRO A N 1
ATOM 792 C CA . PRO A 1 94 ? -17.295 -16.039 5.116 1.00 76.56 94 PRO A CA 1
ATOM 793 C C . PRO A 1 94 ? -17.531 -16.843 3.833 1.00 7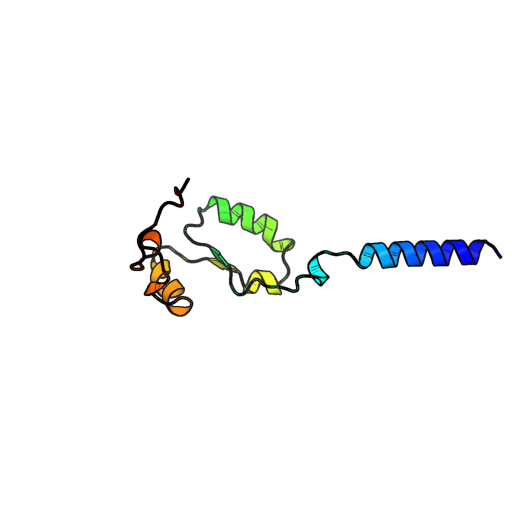6.56 94 PRO A C 1
ATOM 795 O O . PRO A 1 94 ? -18.669 -17.141 3.481 1.00 76.56 94 PRO A O 1
ATOM 798 N N . ILE A 1 95 ? -16.455 -17.231 3.143 1.00 74.69 95 ILE A N 1
ATOM 799 C CA . ILE A 1 95 ? -16.496 -17.974 1.865 1.00 74.69 95 ILE A CA 1
ATOM 800 C C . ILE A 1 95 ? -16.885 -19.456 2.098 1.00 74.69 95 ILE A C 1
ATOM 802 O O . ILE A 1 95 ? -16.508 -20.347 1.345 1.00 74.69 95 ILE A O 1
ATOM 806 N N . LEU A 1 96 ? -17.633 -19.758 3.163 1.00 66.81 96 LEU A N 1
ATOM 807 C CA . LEU A 1 96 ? -18.077 -21.112 3.473 1.00 66.81 96 LEU A CA 1
ATOM 808 C C . LEU A 1 96 ? -19.422 -21.385 2.790 1.00 66.81 96 LEU A C 1
ATOM 810 O O . LEU A 1 96 ? -20.479 -21.403 3.411 1.00 66.81 96 LEU A O 1
ATOM 814 N N . HIS A 1 97 ? -19.359 -21.581 1.480 1.00 61.69 97 HIS A N 1
ATOM 815 C CA . HIS A 1 97 ? -20.361 -22.337 0.743 1.00 61.69 97 HIS A CA 1
ATOM 816 C C . HIS A 1 97 ? -19.630 -23.508 0.091 1.00 61.69 97 HIS A C 1
ATOM 818 O O . HIS A 1 97 ? -19.049 -23.328 -0.975 1.00 61.69 97 HIS A O 1
ATOM 824 N N . ILE A 1 98 ? -19.588 -24.641 0.801 1.00 53.72 98 ILE A N 1
ATOM 825 C CA . ILE A 1 98 ? -19.689 -26.054 0.372 1.00 53.72 98 ILE A CA 1
ATOM 826 C C . ILE A 1 98 ? -19.495 -26.910 1.628 1.00 53.72 98 ILE A C 1
ATOM 828 O O . ILE A 1 98 ? -18.486 -26.696 2.337 1.00 53.72 98 ILE A O 1
#

InterPro domains:
  IPR001251 CRAL-TRIO lipid binding domain [PF00650] (23-88)
  IPR001251 CRAL-TRIO lipid binding domain [PS50191] (23-94)
  IPR001251 CRAL-TRIO lipid binding domain [cd00170] (23-88)
  IPR036865 CRAL-TRIO lipid binding domain superfamily [G3DSA:3.40.525.10] (22-94)
  IPR036865 CRAL-TRIO lipid binding domain superfamily [SSF52087] (23-91)

Secondary structure (DSSP, 8-state):
-THHHHHHHHHHHHHHHHS--GGGTS------EEEES--HHHHHHHHHHGGGS-HHHHTTEEEEPTTTHHHHHHHHS-GGGSBGGGTSSB--------

Foldseek 3Di:
DVVVVVVVVVVVVVVVVVPPPVCVVDPDPQQAAEDEPQDPVNVVVCVVCVVVDDPVNVVRYDYDYLVCQLVVCVVPDPLCVDEVVSPGDDDDDPPPDD

pLDDT: mean 75.16, std 12.2, range [46.38, 90.0]

Mean predicted aligned error: 13.02 Å